Protein AF-0000000071014427 (afdb_homodimer)

Solvent-accessible surface area (backbone atoms only — not comparable to full-atom values): 7871 Å² total; per-residue (Å²): 130,82,72,49,72,67,56,49,51,50,51,51,52,51,53,49,51,50,50,51,52,51,52,52,52,49,52,51,50,53,51,51,53,51,51,51,44,45,59,68,20,45,58,78,73,42,54,71,68,57,39,52,51,39,34,53,33,39,45,73,58,31,62,70,53,46,36,50,59,58,67,103,130,82,71,48,71,67,56,50,51,52,50,52,52,50,52,51,48,51,49,52,52,51,50,52,50,50,52,51,50,52,52,49,52,50,50,51,43,44,57,68,19,45,59,80,72,41,54,70,68,55,38,52,50,41,36,51,32,38,46,73,58,31,63,70,53,45,38,50,58,58,68,102

Radius of gyration: 24.33 Å; Cα contacts (8 Å, |Δi|>4): 86; chains: 2; bounding box: 53×83×44 Å

Foldseek 3Di:
DDDDPVRVVVVVVVVVVVVVVVVVVVVVVVVVVVVVVCVVVCLVVDDPVVNVVVVVCCVVQDDVRVCVVVVD/DDDDPVRVVVVVVVVVVVVVVVVVVVVVVVVVVVVVVCVVVCLVVDDPVVNVVVVVCCVVQDDVRVCVVVVD

pLDDT: mean 95.31, std 5.47, range [60.41, 98.44]

Structure (mmCIF, N/CA/C/O 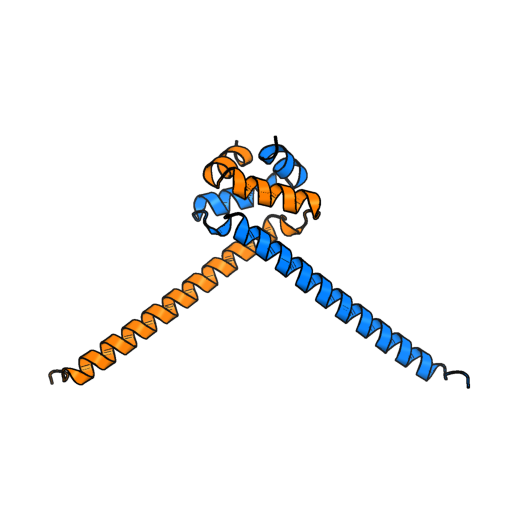backbone):
data_AF-0000000071014427-model_v1
#
loop_
_entity.id
_entity.type
_entity.pdbx_description
1 polymer 'Uncharacterized protein'
#
loop_
_atom_site.group_PDB
_atom_site.id
_atom_site.type_symbol
_atom_site.label_atom_id
_atom_site.label_alt_id
_atom_site.label_comp_id
_atom_site.label_asym_id
_atom_site.label_entity_id
_atom_site.label_seq_id
_atom_site.pdbx_PDB_ins_code
_atom_site.Cartn_x
_atom_site.Cartn_y
_atom_site.Cartn_z
_atom_site.occupancy
_atom_site.B_iso_or_equiv
_atom_site.auth_seq_id
_atom_site.auth_comp_id
_atom_site.auth_asym_id
_atom_site.auth_atom_id
_atom_site.pdbx_PDB_model_num
ATOM 1 N N . MET A 1 1 ? -27.641 37.406 21.406 1 60.41 1 MET A N 1
ATOM 2 C CA . MET A 1 1 ? -27.672 36.719 22.703 1 60.41 1 MET A CA 1
ATOM 3 C C . MET A 1 1 ? -26.359 36 22.953 1 60.41 1 MET A C 1
ATOM 5 O O . MET A 1 1 ? -25.781 35.406 22.031 1 60.41 1 MET A O 1
ATOM 9 N N . ALA A 1 2 ? -25.672 36.281 23.922 1 76.5 2 ALA A N 1
ATOM 10 C CA . ALA A 1 2 ? -24.359 35.688 24.156 1 76.5 2 ALA A CA 1
ATOM 11 C C . ALA A 1 2 ? -24.484 34.219 24.469 1 76.5 2 ALA A C 1
ATOM 13 O O . ALA A 1 2 ? -25.359 33.781 25.219 1 76.5 2 ALA A O 1
ATOM 14 N N . LEU A 1 3 ? -23.797 33.344 23.797 1 79.62 3 LEU A N 1
ATOM 15 C CA . LEU A 1 3 ? -23.828 31.906 24.078 1 79.62 3 LEU A CA 1
ATOM 16 C C . LEU A 1 3 ? -23.453 31.641 25.531 1 79.62 3 LEU A C 1
ATOM 18 O O . LEU A 1 3 ? -22.594 32.312 26.094 1 79.62 3 LEU A O 1
ATOM 22 N N . SER A 1 4 ? -24.281 30.922 26.078 1 91.56 4 SER A N 1
ATOM 23 C CA . SER A 1 4 ? -23.844 30.438 27.391 1 91.56 4 SER A CA 1
ATOM 24 C C . SER A 1 4 ? -22.5 29.734 27.297 1 91.56 4 SER A C 1
ATOM 26 O O . SER A 1 4 ? -22.094 29.281 26.219 1 91.56 4 SER A O 1
ATOM 28 N N . ILE A 1 5 ? -21.719 29.875 28.359 1 93.56 5 ILE A N 1
ATOM 29 C CA . ILE A 1 5 ? -20.422 29.219 28.438 1 93.56 5 ILE A CA 1
ATOM 30 C C . ILE A 1 5 ? -20.562 27.75 28.031 1 93.56 5 ILE A C 1
ATOM 32 O O . ILE A 1 5 ? -19.703 27.203 27.344 1 93.56 5 ILE A O 1
ATOM 36 N N . GLU A 1 6 ? -21.703 27.188 28.422 1 93.62 6 GLU A N 1
ATOM 37 C CA . GLU A 1 6 ? -21.969 25.781 28.125 1 93.62 6 GLU A CA 1
ATOM 38 C C . GLU A 1 6 ? -22.172 25.562 26.625 1 93.62 6 GLU A C 1
ATOM 40 O O . GLU A 1 6 ? -21.672 24.594 26.062 1 93.62 6 GLU A O 1
ATOM 45 N N . GLN A 1 7 ? -22.906 26.422 25.969 1 92.81 7 GLN A N 1
ATOM 46 C CA . GLN A 1 7 ? -23.141 26.344 24.531 1 92.81 7 GLN A CA 1
ATOM 47 C C . GLN A 1 7 ? -21.844 26.531 23.75 1 92.81 7 GLN A C 1
ATOM 49 O O . GLN A 1 7 ? -21.609 25.844 22.766 1 92.81 7 GLN A O 1
ATOM 54 N N . GLU A 1 8 ? -20.953 27.453 24.172 1 94.38 8 GLU A N 1
ATOM 55 C CA . GLU A 1 8 ? -19.656 27.688 23.562 1 94.38 8 GLU A CA 1
ATOM 56 C C . GLU A 1 8 ? -18.766 26.453 23.672 1 94.38 8 GLU A C 1
ATOM 58 O O . GLU A 1 8 ? -18.094 26.078 22.719 1 94.38 8 GLU A O 1
ATOM 63 N N . ARG A 1 9 ? -18.859 25.766 24.828 1 96.44 9 ARG A N 1
ATOM 64 C CA . ARG A 1 9 ? -18.094 24.547 25.047 1 96.44 9 ARG A CA 1
ATOM 65 C C . ARG A 1 9 ? -18.531 23.438 24.094 1 96.44 9 ARG A C 1
ATOM 67 O O . ARG A 1 9 ? -17.703 22.75 23.5 1 96.44 9 ARG A O 1
ATOM 74 N N . GLN A 1 10 ? -19.797 23.344 23.891 1 95.62 10 GLN A N 1
ATOM 75 C CA . GLN A 1 10 ? -20.375 22.328 23.016 1 95.62 10 GLN A CA 1
ATOM 76 C C . GLN A 1 10 ? -20 22.578 21.562 1 95.62 10 GLN A C 1
ATOM 78 O O . GLN A 1 10 ? -19.688 21.656 20.812 1 95.62 10 GLN A O 1
ATOM 83 N N . GLN A 1 11 ? -20 23.859 21.172 1 95.69 11 GLN A N 1
ATOM 84 C CA . GLN A 1 11 ? -19.656 24.219 19.812 1 95.69 11 GLN A CA 1
ATOM 85 C C . GLN A 1 11 ? -18.172 23.953 19.531 1 95.69 11 GLN A C 1
ATOM 87 O O . GLN A 1 11 ? -17.828 23.453 18.453 1 95.69 11 GLN A O 1
ATOM 92 N N . LEU A 1 12 ? -17.328 24.297 20.516 1 96.75 12 LEU A N 1
ATOM 93 C CA . LEU A 1 12 ? -15.898 24.047 20.391 1 96.75 12 LEU A CA 1
ATOM 94 C C . LEU A 1 12 ? -15.625 22.547 20.25 1 96.75 12 LEU A C 1
ATOM 96 O O . LEU A 1 12 ? -14.82 22.141 19.422 1 96.75 12 LEU A O 1
ATOM 100 N N . GLU A 1 13 ? -16.359 21.781 21.062 1 97.31 13 GLU A N 1
ATOM 101 C CA . GLU A 1 13 ? -16.188 20.328 21.031 1 97.31 13 GLU A CA 1
ATOM 102 C C . GLU A 1 13 ? -16.609 19.766 19.688 1 97.31 13 GLU A C 1
ATOM 104 O O . GLU A 1 13 ? -15.945 18.875 19.141 1 97.31 13 GLU A O 1
ATOM 109 N N . ALA A 1 14 ? -17.703 20.328 19.125 1 97.25 14 ALA A N 1
ATOM 110 C CA . ALA A 1 14 ? -18.203 19.875 17.828 1 97.25 14 ALA A CA 1
ATOM 111 C C . ALA A 1 14 ? -17.234 20.234 16.703 1 97.25 14 ALA A C 1
ATOM 113 O O . ALA A 1 14 ? -17.016 19.438 15.797 1 97.25 14 ALA A O 1
ATOM 114 N N . GLU A 1 15 ? -16.672 21.469 16.766 1 96.5 15 GLU A N 1
ATOM 115 C CA . GLU A 1 15 ? -15.719 21.922 15.758 1 96.5 15 GLU A CA 1
ATOM 116 C C . GLU A 1 15 ? -14.43 21.109 15.812 1 96.5 15 GLU A C 1
ATOM 118 O O . GLU A 1 15 ? -13.867 20.75 14.773 1 96.5 15 GLU A O 1
ATOM 123 N N . GLU A 1 16 ? -14.062 20.797 17.031 1 97.62 16 GLU A N 1
ATOM 124 C CA . GLU A 1 16 ? -12.867 19.969 17.219 1 97.62 16 GLU A CA 1
ATOM 125 C C . GLU A 1 16 ? -13.07 18.562 16.656 1 97.62 16 GLU A C 1
ATOM 127 O O . GLU A 1 16 ? -12.172 18.016 16.031 1 97.62 16 GLU A O 1
ATOM 132 N N . GLN A 1 17 ? -14.25 18.094 16.859 1 97.81 17 GLN A N 1
ATOM 133 C CA . GLN A 1 17 ? -14.562 16.766 16.328 1 97.81 17 GLN A CA 1
ATOM 134 C C . GLN A 1 17 ? -14.609 16.781 14.805 1 97.81 17 GLN A C 1
ATOM 136 O O . GLN A 1 17 ? -14.117 15.852 14.164 1 97.81 17 GLN A O 1
ATOM 141 N N . ARG A 1 18 ? -15.156 17.859 14.289 1 98.12 18 ARG A N 1
ATOM 142 C CA . ARG A 1 18 ? -15.227 18 12.836 1 98.12 18 ARG A CA 1
ATOM 143 C C . ARG A 1 18 ? -13.836 18.094 12.227 1 98.12 18 ARG A C 1
ATOM 145 O O . ARG A 1 18 ? -13.555 17.469 11.203 1 98.12 18 ARG A O 1
ATOM 152 N N . LEU A 1 19 ? -12.953 18.828 12.875 1 97.62 19 LEU A N 1
ATOM 153 C CA . LEU A 1 19 ? -11.578 18.984 12.406 1 97.62 19 LEU A CA 1
ATOM 154 C C . LEU A 1 19 ? -10.82 17.672 12.492 1 97.62 19 LEU A C 1
ATOM 156 O O . LEU A 1 19 ? -10.047 17.344 11.594 1 97.62 19 LEU A O 1
ATOM 160 N N . ALA A 1 20 ? -11.047 16.906 13.539 1 97.88 20 ALA A N 1
ATOM 161 C CA . ALA A 1 20 ? -10.391 15.617 13.711 1 97.88 20 ALA A CA 1
ATOM 162 C C . ALA A 1 20 ? -10.82 14.633 12.633 1 97.88 20 ALA A C 1
ATOM 164 O O . ALA A 1 20 ? -9.992 13.906 12.078 1 97.88 20 ALA A O 1
ATOM 165 N N . ASP A 1 21 ? -12.109 14.68 12.32 1 97.81 21 ASP A N 1
ATOM 166 C CA . ASP A 1 21 ? -12.656 13.805 11.281 1 97.81 21 ASP A CA 1
ATOM 167 C C . ASP A 1 21 ? -12.086 14.164 9.914 1 97.81 21 ASP A C 1
ATOM 169 O O . ASP A 1 21 ? -11.773 13.273 9.117 1 97.81 21 ASP A O 1
ATOM 173 N N . ARG A 1 22 ? -12.016 15.469 9.656 1 98.31 22 ARG A N 1
ATOM 174 C CA . ARG A 1 22 ? -11.461 15.938 8.391 1 98.31 22 ARG A CA 1
ATOM 175 C C . ARG A 1 22 ? -9.992 15.539 8.25 1 98.31 22 ARG A C 1
ATOM 177 O O . ARG A 1 22 ? -9.555 15.133 7.176 1 98.31 22 ARG A O 1
ATOM 184 N N . ARG A 1 23 ? -9.297 15.688 9.32 1 98.19 23 ARG A N 1
ATOM 185 C CA . ARG A 1 23 ? -7.891 15.312 9.328 1 98.19 23 ARG A CA 1
ATOM 186 C C . ARG A 1 23 ? -7.727 13.812 9.062 1 98.19 23 ARG A C 1
ATOM 188 O O . ARG A 1 23 ? -6.848 13.406 8.305 1 98.19 23 ARG A O 1
ATOM 195 N N . LYS A 1 24 ? -8.586 13.062 9.727 1 98.06 24 LYS A N 1
ATOM 196 C CA . LYS A 1 24 ? -8.547 11.617 9.531 1 98.06 24 LYS A CA 1
ATOM 197 C C . LYS A 1 24 ? -8.836 11.25 8.078 1 98.06 24 LYS A C 1
ATOM 199 O O . LYS A 1 24 ? -8.148 10.414 7.496 1 98.06 24 LYS A O 1
ATOM 204 N N . LYS A 1 25 ? -9.789 11.898 7.465 1 98 25 LYS A N 1
ATOM 205 C CA . LYS A 1 25 ? -10.156 11.633 6.078 1 98 25 LYS A CA 1
ATOM 206 C C . LYS A 1 25 ? -9.031 12.031 5.125 1 98 25 LYS A C 1
ATOM 208 O O . LYS A 1 25 ? -8.781 11.336 4.137 1 98 25 LYS A O 1
ATOM 213 N N . LEU A 1 26 ? -8.375 13.109 5.398 1 96.88 26 LEU A N 1
ATOM 214 C CA . LEU A 1 26 ? -7.258 13.57 4.586 1 96.88 26 LEU A CA 1
ATOM 215 C C . LEU A 1 26 ? -6.109 12.562 4.621 1 96.88 26 LEU A C 1
ATOM 217 O O . LEU A 1 26 ? -5.516 12.258 3.588 1 96.88 26 LEU A O 1
ATOM 221 N N . LEU A 1 27 ? -5.875 12.094 5.812 1 94.25 27 LEU A N 1
ATOM 222 C CA . LEU A 1 27 ? -4.805 11.109 5.973 1 94.25 27 LEU A CA 1
ATOM 223 C C . LEU A 1 27 ? -5.117 9.828 5.211 1 94.25 27 LEU A C 1
ATOM 225 O O . LEU A 1 27 ? -4.234 9.25 4.574 1 94.25 27 LEU A O 1
ATOM 229 N N . GLU A 1 28 ? -6.348 9.43 5.234 1 95.56 28 GLU A N 1
ATOM 230 C CA . GLU A 1 28 ? -6.781 8.234 4.52 1 95.56 28 GLU A CA 1
ATOM 231 C C . GLU A 1 28 ? -6.656 8.422 3.008 1 95.56 28 GLU A C 1
ATOM 233 O O . GLU A 1 28 ? -6.25 7.5 2.295 1 95.56 28 GLU A O 1
ATOM 238 N N . ARG A 1 29 ? -6.992 9.555 2.531 1 96.62 29 ARG A N 1
ATOM 239 C CA . ARG A 1 29 ? -6.895 9.867 1.107 1 96.62 29 ARG A CA 1
ATOM 240 C C . ARG A 1 29 ? -5.441 9.891 0.652 1 96.62 29 ARG A C 1
ATOM 242 O O . ARG A 1 29 ? -5.113 9.391 -0.427 1 96.62 29 ARG A O 1
ATOM 249 N N . GLU A 1 30 ? -4.605 10.516 1.451 1 93.94 30 GLU A N 1
ATOM 250 C CA . GLU A 1 30 ? -3.176 10.562 1.151 1 93.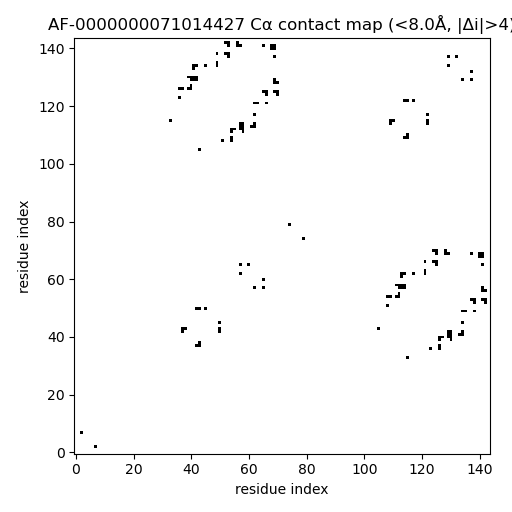94 30 GLU A CA 1
ATOM 251 C C . GLU A 1 30 ? -2.582 9.156 1.083 1 93.94 30 GLU A C 1
ATOM 253 O O . GLU A 1 30 ? -1.803 8.852 0.178 1 93.94 30 GLU A O 1
ATOM 258 N N . ARG A 1 31 ? -2.943 8.336 2.027 1 94.06 31 ARG A N 1
ATOM 259 C CA . ARG A 1 31 ? -2.467 6.957 2.047 1 94.06 31 ARG A CA 1
ATOM 260 C C . ARG A 1 31 ? -2.93 6.199 0.806 1 94.06 31 ARG A C 1
ATOM 262 O O . ARG A 1 31 ? -2.152 5.461 0.196 1 94.06 31 ARG A O 1
ATOM 269 N N . ALA A 1 32 ? -4.137 6.453 0.424 1 95.06 32 ALA A N 1
ATOM 270 C CA . ALA A 1 32 ? -4.691 5.785 -0.75 1 95.06 32 ALA A CA 1
ATOM 271 C C . ALA A 1 32 ? -3.963 6.211 -2.02 1 95.06 32 ALA A C 1
ATOM 273 O O . ALA A 1 32 ? -3.701 5.387 -2.898 1 95.06 32 ALA A O 1
ATOM 274 N N . GLU A 1 33 ? -3.68 7.438 -2.125 1 95.94 33 GLU A N 1
ATOM 275 C CA . GLU A 1 33 ? -2.961 7.965 -3.281 1 95.94 33 GLU A CA 1
ATOM 276 C C . GLU A 1 33 ? -1.545 7.395 -3.354 1 95.94 33 GLU A C 1
ATOM 278 O O . GLU A 1 33 ? -1.065 7.051 -4.438 1 95.94 33 GLU A O 1
ATOM 283 N N . ARG A 1 34 ? -0.92 7.273 -2.232 1 96.44 34 ARG A N 1
ATOM 284 C CA . ARG A 1 34 ? 0.429 6.719 -2.191 1 96.44 34 ARG A CA 1
ATOM 285 C C . ARG A 1 34 ? 0.424 5.238 -2.561 1 96.44 34 ARG A C 1
ATOM 287 O O . ARG A 1 34 ? 1.292 4.777 -3.303 1 96.44 34 ARG A O 1
ATOM 294 N N . LEU A 1 35 ? -0.572 4.574 -2.072 1 96.06 35 LEU A N 1
ATOM 295 C CA . LEU A 1 35 ? -0.703 3.16 -2.412 1 96.06 35 LEU A CA 1
ATOM 296 C C . LEU A 1 35 ? -0.906 2.98 -3.912 1 96.06 35 LEU A C 1
ATOM 298 O O . LEU A 1 35 ? -0.369 2.043 -4.508 1 96.06 35 LEU A O 1
ATOM 302 N N . LYS A 1 36 ? -1.673 3.877 -4.484 1 96.06 36 LYS A N 1
ATOM 303 C CA . LYS A 1 36 ? 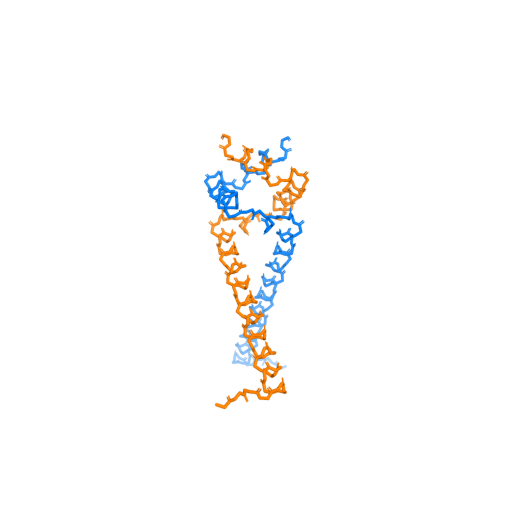-1.896 3.844 -5.926 1 96.06 36 LYS A CA 1
ATOM 304 C C . LYS A 1 36 ? -0.586 4.016 -6.691 1 96.06 36 LYS A C 1
ATOM 306 O O . LYS A 1 36 ? -0.34 3.32 -7.676 1 96.06 36 LYS A O 1
ATOM 311 N N . LEU A 1 37 ? 0.244 4.898 -6.223 1 96.75 37 LEU A N 1
ATOM 312 C CA . LEU A 1 37 ? 1.532 5.137 -6.867 1 96.75 37 LEU A CA 1
ATOM 313 C C . LEU A 1 37 ? 2.447 3.926 -6.711 1 96.75 37 LEU A C 1
ATOM 315 O O . LEU A 1 37 ? 3.18 3.574 -7.641 1 96.75 37 LEU A O 1
ATOM 319 N N . VAL A 1 38 ? 2.424 3.264 -5.539 1 96.88 38 VAL A N 1
ATOM 320 C CA . VAL A 1 38 ? 3.203 2.049 -5.324 1 96.88 38 VAL A CA 1
ATOM 321 C C . VAL A 1 38 ? 2.766 0.973 -6.316 1 96.88 38 VAL A C 1
ATOM 323 O O . VAL A 1 38 ? 3.604 0.323 -6.945 1 96.88 38 VAL A O 1
ATOM 326 N N . GLU A 1 39 ? 1.483 0.829 -6.484 1 94.56 39 GLU A N 1
ATOM 327 C CA . GLU A 1 39 ? 0.949 -0.155 -7.422 1 94.56 39 GLU A CA 1
ATOM 328 C C . GLU A 1 39 ? 1.371 0.161 -8.852 1 94.56 39 GLU A C 1
ATOM 330 O O . GLU A 1 39 ? 1.759 -0.737 -9.602 1 94.56 39 GLU A O 1
ATOM 335 N N . GLN A 1 40 ? 1.421 1.411 -9.203 1 96.62 40 GLN A N 1
ATOM 336 C CA . GLN A 1 40 ? 1.737 1.852 -10.555 1 96.62 40 GLN A CA 1
ATOM 337 C C . GLN A 1 40 ? 3.234 1.754 -10.828 1 96.62 40 GLN A C 1
ATOM 339 O O . GLN A 1 40 ? 3.656 1.696 -11.984 1 96.62 40 GLN A O 1
ATOM 344 N N . SER A 1 41 ? 4.02 1.778 -9.797 1 96.75 41 SER A N 1
ATOM 345 C CA . SER A 1 41 ? 5.469 1.718 -9.938 1 96.75 41 SER A CA 1
ATOM 346 C C . SER A 1 41 ? 5.922 0.338 -10.406 1 96.75 41 SER A C 1
ATOM 348 O O . SER A 1 41 ? 7.051 0.175 -10.875 1 96.75 41 SER A O 1
ATOM 350 N N . GLY A 1 42 ? 5.074 -0.711 -10.203 1 96.31 42 GLY A N 1
ATOM 351 C CA . GLY A 1 42 ? 5.449 -2.082 -10.516 1 96.31 42 GLY A CA 1
ATOM 352 C C . GLY A 1 42 ? 6.141 -2.789 -9.367 1 96.31 42 GLY A C 1
ATOM 353 O O . GLY A 1 42 ? 6.508 -3.961 -9.484 1 96.31 42 GLY A O 1
ATOM 354 N N . LEU A 1 43 ? 6.227 -2.096 -8.219 1 96.19 43 LEU A N 1
ATOM 355 C CA . LEU A 1 43 ? 6.914 -2.65 -7.059 1 96.19 43 LEU A CA 1
ATOM 356 C C . LEU A 1 43 ? 6.254 -3.947 -6.605 1 96.19 43 LEU A C 1
ATOM 358 O O . LEU A 1 43 ? 6.941 -4.91 -6.262 1 96.19 43 LEU A O 1
ATOM 362 N N . PHE A 1 44 ? 4.98 -4.047 -6.723 1 94.56 44 PHE A N 1
ATOM 363 C CA . PHE A 1 44 ? 4.242 -5.219 -6.277 1 94.56 44 PHE A CA 1
ATOM 364 C C . PHE A 1 44 ? 4.352 -6.352 -7.293 1 94.56 44 PHE A C 1
ATOM 366 O O . PHE A 1 44 ? 3.953 -7.484 -7.02 1 94.56 44 PHE A O 1
ATOM 373 N N . LYS A 1 45 ? 4.969 -6.094 -8.422 1 93.75 45 LYS A N 1
ATOM 374 C CA . LYS A 1 45 ? 5.191 -7.125 -9.43 1 93.75 45 LYS A CA 1
ATOM 375 C C . LYS A 1 45 ? 6.516 -7.848 -9.195 1 93.75 45 LYS A C 1
ATOM 377 O O . LYS A 1 45 ? 6.785 -8.883 -9.812 1 93.75 45 LYS A O 1
ATOM 382 N N . ALA A 1 46 ? 7.32 -7.316 -8.266 1 95.19 46 ALA A N 1
ATOM 383 C CA . ALA A 1 46 ? 8.602 -7.938 -7.934 1 95.19 46 ALA A CA 1
ATOM 384 C C . ALA A 1 46 ? 8.391 -9.297 -7.262 1 95.19 46 ALA A C 1
ATOM 386 O O . ALA A 1 46 ? 7.469 -9.461 -6.461 1 95.19 46 ALA A O 1
ATOM 387 N N . ASP A 1 47 ? 9.281 -10.227 -7.617 1 94.56 47 ASP A N 1
ATOM 388 C CA . ASP A 1 47 ? 9.234 -11.477 -6.879 1 94.56 47 ASP A CA 1
ATOM 389 C C . ASP A 1 47 ? 9.609 -11.266 -5.414 1 94.56 47 ASP A C 1
ATOM 391 O O . ASP A 1 47 ? 10.07 -10.188 -5.035 1 94.56 47 ASP A O 1
ATOM 395 N N . GLY A 1 48 ? 9.352 -12.203 -4.516 1 94 48 GLY A N 1
ATOM 396 C CA . GLY A 1 48 ? 9.492 -12.078 -3.074 1 94 48 GLY A CA 1
ATOM 397 C C . GLY A 1 48 ? 10.898 -11.695 -2.646 1 94 48 GLY A C 1
ATOM 398 O O . GLY A 1 48 ? 11.07 -10.867 -1.75 1 94 48 GLY A O 1
ATOM 399 N N . ALA A 1 49 ? 11.844 -12.297 -3.324 1 95.38 49 ALA A N 1
ATOM 400 C CA . ALA A 1 49 ? 13.227 -12.047 -2.936 1 95.38 49 ALA A CA 1
ATOM 401 C C . ALA A 1 49 ? 13.633 -10.609 -3.236 1 95.38 49 ALA A C 1
ATOM 403 O O . ALA A 1 49 ? 14.195 -9.922 -2.379 1 95.38 49 ALA A O 1
ATOM 404 N N . HIS A 1 50 ? 13.344 -10.172 -4.484 1 97.19 50 HIS A N 1
ATOM 405 C CA . HIS A 1 50 ? 13.672 -8.797 -4.855 1 97.19 50 HIS A CA 1
ATOM 406 C C . HIS A 1 50 ? 12.867 -7.801 -4.031 1 97.19 50 HIS A C 1
ATOM 408 O O . HIS A 1 50 ? 13.398 -6.77 -3.607 1 97.19 50 HIS A O 1
ATOM 414 N N . PHE A 1 51 ? 11.625 -8.094 -3.785 1 97.75 51 PHE A N 1
ATOM 415 C CA . PHE A 1 51 ? 10.773 -7.203 -3.004 1 97.75 51 PHE A CA 1
ATOM 416 C C . PHE A 1 51 ? 11.328 -7.008 -1.602 1 97.75 51 PHE A C 1
ATOM 418 O O . PHE A 1 51 ? 11.516 -5.875 -1.15 1 97.75 51 PHE A O 1
ATOM 425 N N . GLU A 1 52 ? 11.602 -8.156 -0.973 1 97.19 52 GLU A N 1
ATOM 426 C CA . GLU A 1 52 ? 12.125 -8.094 0.388 1 97.19 52 GLU A CA 1
ATOM 427 C C . GLU A 1 52 ? 13.469 -7.371 0.431 1 97.19 52 GLU A C 1
ATOM 429 O O . GLU A 1 52 ? 13.727 -6.59 1.347 1 97.19 52 GLU A O 1
ATOM 434 N N . SER A 1 53 ? 14.305 -7.629 -0.529 1 97.81 53 SER A N 1
ATOM 435 C CA . SER A 1 53 ? 15.609 -6.988 -0.618 1 97.81 53 SER A CA 1
ATOM 436 C C . SER A 1 53 ? 15.477 -5.477 -0.76 1 97.81 53 SER A C 1
ATOM 438 O O . SER A 1 53 ? 16.172 -4.723 -0.067 1 97.81 53 SER A O 1
ATOM 440 N N . ILE A 1 54 ? 14.539 -5.043 -1.604 1 98.31 54 ILE A N 1
ATOM 441 C CA . ILE A 1 54 ? 14.328 -3.623 -1.871 1 98.31 54 ILE A CA 1
ATOM 442 C C . ILE A 1 54 ? 13.766 -2.941 -0.625 1 98.31 54 ILE A C 1
ATOM 444 O O . ILE A 1 54 ? 14.25 -1.887 -0.214 1 98.31 54 ILE A O 1
ATOM 448 N N . MET A 1 55 ? 12.812 -3.574 0.028 1 98.12 55 MET A N 1
ATOM 449 C CA . MET A 1 55 ? 12.227 -2.992 1.233 1 98.12 55 MET A CA 1
ATOM 450 C C . MET A 1 55 ? 13.273 -2.865 2.336 1 98.12 55 MET A C 1
ATOM 452 O O . MET A 1 55 ? 13.328 -1.846 3.027 1 98.12 55 MET A O 1
ATOM 456 N N . THR A 1 56 ? 14.125 -3.9 2.445 1 98.19 56 THR A N 1
ATOM 457 C CA . THR A 1 56 ? 15.195 -3.889 3.441 1 98.19 56 THR A CA 1
ATOM 458 C C . THR A 1 56 ? 16.203 -2.785 3.141 1 98.19 56 THR A C 1
ATOM 460 O O . THR A 1 56 ? 16.641 -2.076 4.047 1 98.19 56 THR A O 1
ATOM 463 N N . ALA A 1 57 ? 16.516 -2.594 1.912 1 98.44 57 ALA A N 1
ATOM 464 C CA . ALA A 1 57 ? 17.469 -1.564 1.505 1 98.44 57 ALA A CA 1
ATOM 465 C C . ALA A 1 57 ? 16.906 -0.168 1.779 1 98.44 57 ALA A C 1
ATOM 467 O O . ALA A 1 57 ? 17.641 0.707 2.262 1 98.44 57 ALA A O 1
ATOM 468 N N . ILE A 1 58 ? 15.641 0.015 1.473 1 98.38 58 ILE A N 1
ATOM 469 C CA . ILE A 1 58 ? 15.016 1.311 1.72 1 98.38 58 ILE A CA 1
ATOM 470 C C . ILE A 1 58 ? 15.07 1.635 3.211 1 98.38 58 ILE A C 1
ATOM 472 O O . ILE A 1 58 ? 15.43 2.75 3.598 1 98.38 58 ILE A O 1
ATOM 476 N N . LYS A 1 59 ? 14.805 0.657 3.963 1 98 59 LYS A N 1
ATOM 477 C CA . LYS A 1 59 ? 14.82 0.831 5.414 1 98 59 LYS A CA 1
ATOM 478 C C . LYS A 1 59 ? 16.219 1.172 5.906 1 98 59 LYS A C 1
ATOM 480 O O . LYS A 1 59 ? 16.391 2.061 6.746 1 98 59 LYS A O 1
ATOM 485 N N . LYS A 1 60 ? 17.219 0.571 5.371 1 98.19 60 LYS A N 1
ATOM 486 C CA . LYS A 1 60 ? 18.609 0.705 5.82 1 98.19 60 LYS A CA 1
ATOM 487 C C . LYS A 1 60 ? 19.219 2.01 5.324 1 98.19 60 LYS A C 1
ATOM 489 O O . LYS A 1 60 ? 19.953 2.676 6.062 1 98.19 60 LYS A O 1
ATOM 494 N N . LEU A 1 61 ? 18.922 2.332 4.113 1 97.62 61 LEU A N 1
ATOM 495 C CA . LEU A 1 61 ? 19.578 3.453 3.463 1 97.62 61 LEU A CA 1
ATOM 496 C C . LEU A 1 61 ? 18.906 4.773 3.83 1 97.62 61 LEU A C 1
ATOM 498 O O . LEU A 1 61 ? 19.562 5.816 3.877 1 97.62 61 LEU A O 1
ATOM 502 N N . GLY A 1 62 ? 17.625 4.762 4.027 1 97.25 62 GLY A N 1
ATOM 503 C CA . GLY A 1 62 ? 16.844 5.977 4.215 1 97.25 62 GLY A CA 1
ATOM 504 C C . GLY A 1 62 ? 16.375 6.594 2.914 1 97.25 62 GLY A C 1
ATOM 505 O O . GLY A 1 62 ? 16.969 6.352 1.857 1 97.25 62 GLY A O 1
ATOM 506 N N . ILE A 1 63 ? 15.406 7.477 2.967 1 97.62 63 ILE A N 1
ATOM 507 C CA . ILE A 1 63 ? 14.664 8 1.826 1 97.62 63 ILE A CA 1
ATOM 508 C C . ILE A 1 63 ? 15.578 8.859 0.958 1 97.62 63 ILE A C 1
ATOM 510 O O . ILE A 1 63 ? 15.578 8.734 -0.269 1 97.62 63 ILE A O 1
ATOM 514 N N . GLU A 1 64 ? 16.312 9.695 1.599 1 96.31 64 GLU A N 1
ATOM 515 C CA . GLU A 1 64 ? 17.156 10.625 0.847 1 96.31 64 GLU A CA 1
ATOM 516 C C . GLU A 1 64 ? 18.203 9.875 0.029 1 96.31 64 GLU A C 1
ATOM 518 O O . GLU A 1 64 ? 18.391 10.156 -1.154 1 96.31 64 GLU A O 1
ATOM 523 N N . GLU A 1 65 ? 18.812 8.875 0.633 1 97.38 65 GLU A N 1
ATOM 524 C CA . GLU A 1 65 ? 19.828 8.086 -0.059 1 97.38 65 GLU A CA 1
ATOM 525 C C . GLU A 1 65 ? 19.203 7.227 -1.157 1 97.38 65 GLU A C 1
ATOM 527 O O . GLU A 1 65 ? 19.766 7.082 -2.24 1 97.38 65 GLU A O 1
ATOM 532 N N . VAL A 1 66 ? 18.016 6.668 -0.922 1 98.19 66 VAL A N 1
ATOM 533 C CA . VAL A 1 66 ? 17.281 5.887 -1.919 1 98.19 66 VAL A CA 1
ATOM 534 C C . VAL A 1 66 ? 16.969 6.762 -3.129 1 98.19 66 VAL A C 1
ATOM 536 O O . VAL A 1 66 ? 17.219 6.371 -4.27 1 98.19 66 VAL A O 1
ATOM 539 N N . ASP A 1 67 ? 16.453 7.918 -2.893 1 97.38 67 ASP A N 1
ATOM 540 C CA . ASP A 1 67 ? 16.125 8.844 -3.975 1 97.38 67 ASP A CA 1
ATOM 541 C C . ASP A 1 67 ? 17.375 9.195 -4.789 1 97.38 67 ASP A C 1
ATOM 543 O O . ASP A 1 67 ? 17.344 9.148 -6.02 1 97.38 67 ASP A O 1
ATOM 547 N N . LYS A 1 68 ? 18.453 9.438 -4.094 1 97.12 68 LYS A N 1
ATOM 548 C CA . LYS A 1 68 ? 19.719 9.789 -4.738 1 97.12 68 LYS A CA 1
ATOM 549 C C . LYS A 1 68 ? 20.203 8.648 -5.629 1 97.12 68 LYS A C 1
ATOM 551 O O . LYS A 1 68 ? 20.594 8.875 -6.777 1 97.12 68 LYS A O 1
ATOM 556 N N . ARG A 1 69 ? 20.109 7.391 -5.164 1 97.81 69 ARG A N 1
ATOM 557 C CA . ARG A 1 69 ? 20.609 6.227 -5.895 1 97.81 69 ARG A CA 1
ATOM 558 C C . ARG A 1 69 ? 19.719 5.91 -7.09 1 97.81 69 ARG A C 1
ATOM 560 O O . ARG A 1 69 ? 20.203 5.434 -8.117 1 97.81 69 ARG A O 1
ATOM 567 N N . LEU A 1 70 ? 18.531 6.184 -6.996 1 97.62 70 LEU A N 1
ATOM 568 C CA . LEU A 1 70 ? 17.594 5.773 -8.047 1 97.62 70 LEU A CA 1
ATOM 569 C C . LEU A 1 70 ? 17.453 6.871 -9.094 1 97.62 70 LEU A C 1
ATOM 571 O O . LEU A 1 70 ? 17.062 6.602 -10.234 1 97.62 70 LEU A O 1
ATOM 575 N N . THR A 1 71 ? 17.781 8.102 -8.711 1 94.12 71 THR A N 1
ATOM 576 C CA . THR A 1 71 ? 17.562 9.195 -9.648 1 94.12 71 THR A CA 1
ATOM 577 C C . THR A 1 71 ? 18.891 9.75 -10.156 1 94.12 71 THR A C 1
ATOM 579 O O . THR A 1 71 ? 18.906 10.734 -10.898 1 94.12 71 THR A O 1
ATOM 582 N N . ALA A 1 72 ? 19.984 9.102 -9.719 1 84.5 72 ALA A N 1
ATOM 583 C CA . ALA A 1 72 ? 21.297 9.508 -10.219 1 84.5 72 ALA A CA 1
ATOM 584 C C . ALA A 1 72 ? 21.375 9.336 -11.734 1 84.5 72 ALA A C 1
ATOM 586 O O . ALA A 1 72 ? 20.688 8.492 -12.312 1 84.5 72 ALA A O 1
ATOM 587 N N . MET B 1 1 ? -22 -46.469 -5.344 1 60.56 1 MET B N 1
ATOM 588 C CA . MET B 1 1 ? -22.906 -45.969 -6.383 1 60.56 1 MET B CA 1
ATOM 589 C C . MET B 1 1 ? -22.234 -44.906 -7.238 1 60.56 1 MET B C 1
ATOM 591 O O . MET B 1 1 ? -21.484 -44.094 -6.723 1 60.56 1 MET B O 1
ATOM 595 N N . ALA B 1 2 ? -22.141 -45.125 -8.461 1 78.12 2 ALA B N 1
ATOM 596 C CA . ALA B 1 2 ? -21.453 -44.188 -9.328 1 78.12 2 ALA B CA 1
ATOM 597 C C . ALA B 1 2 ? -22.172 -42.844 -9.367 1 78.12 2 ALA B C 1
ATOM 599 O O . ALA B 1 2 ? -23.406 -42.781 -9.445 1 78.12 2 ALA B O 1
ATOM 600 N N . LEU B 1 3 ? -21.5 -41.719 -9.133 1 79.62 3 LEU B N 1
ATOM 601 C CA . LEU B 1 3 ? -22.141 -40.406 -9.211 1 79.62 3 LEU B CA 1
ATOM 602 C C . LEU B 1 3 ? -22.766 -40.188 -10.586 1 79.62 3 LEU B C 1
ATOM 604 O O . LEU B 1 3 ? -22.203 -40.625 -11.594 1 79.62 3 LEU B O 1
ATOM 608 N N . SER B 1 4 ? -23.891 -39.812 -10.508 1 91.75 4 SER B N 1
ATOM 609 C CA . SER B 1 4 ? -24.438 -39.344 -11.773 1 91.75 4 SER B CA 1
ATOM 610 C C . SER B 1 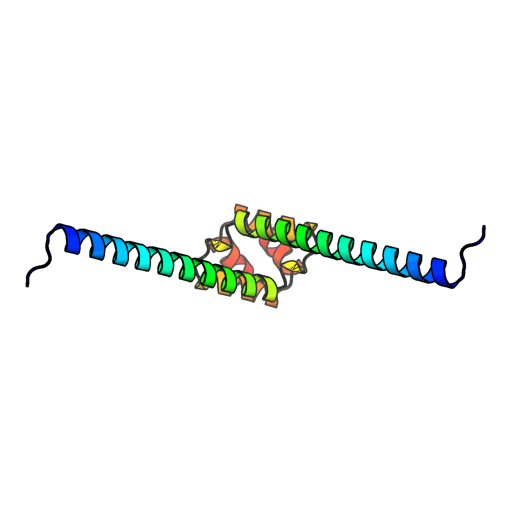4 ? -23.578 -38.25 -12.383 1 91.75 4 SER B C 1
ATOM 612 O O . SER B 1 4 ? -22.797 -37.625 -11.688 1 91.75 4 SER B O 1
ATOM 614 N N . ILE B 1 5 ? -23.547 -38.25 -13.719 1 93.88 5 ILE B N 1
ATOM 615 C CA . ILE B 1 5 ? -22.797 -37.25 -14.445 1 93.88 5 ILE B CA 1
ATOM 616 C C . ILE B 1 5 ? -23.125 -35.875 -13.883 1 93.88 5 ILE B C 1
ATOM 618 O O . ILE B 1 5 ? -22.25 -35 -13.742 1 93.88 5 ILE B O 1
ATOM 622 N N . GLU B 1 6 ? -24.375 -35.719 -13.508 1 93.62 6 GLU B N 1
ATOM 623 C CA . GLU B 1 6 ? -24.844 -34.438 -12.969 1 93.62 6 GLU B CA 1
ATOM 624 C C . GLU B 1 6 ? -24.219 -34.156 -11.602 1 93.62 6 GLU B C 1
ATOM 626 O O . GLU B 1 6 ? -23.797 -33.031 -11.328 1 93.62 6 GLU B O 1
ATOM 631 N N . GLN B 1 7 ? -24.141 -35.125 -10.734 1 93 7 GLN B N 1
ATOM 632 C CA . GLN B 1 7 ? -23.531 -34.969 -9.414 1 93 7 GLN B CA 1
ATOM 633 C C . GLN B 1 7 ? -22.047 -34.688 -9.531 1 93 7 GLN B C 1
ATOM 635 O O . GLN B 1 7 ? -21.5 -33.875 -8.781 1 93 7 GLN B O 1
ATOM 640 N N . GLU B 1 8 ? -21.328 -35.312 -10.469 1 94.56 8 GLU B N 1
ATOM 641 C CA . GLU B 1 8 ? -19.906 -35.094 -10.719 1 94.56 8 GLU B CA 1
ATOM 642 C C . GLU B 1 8 ? -19.656 -33.656 -11.188 1 94.56 8 GLU B C 1
ATOM 644 O O . GLU B 1 8 ? -18.703 -33 -10.742 1 94.56 8 GLU B O 1
ATOM 649 N N . ARG B 1 9 ? -20.594 -33.156 -12.023 1 96.5 9 ARG B N 1
ATOM 650 C CA . ARG B 1 9 ? -20.5 -31.781 -12.508 1 96.5 9 ARG B CA 1
ATOM 651 C C . ARG B 1 9 ? -20.641 -30.781 -11.367 1 96.5 9 ARG B C 1
ATOM 653 O O . ARG B 1 9 ? -19.875 -29.828 -11.273 1 96.5 9 ARG B O 1
ATOM 660 N N . GLN B 1 10 ? -21.516 -31.047 -10.469 1 95.5 10 GLN B N 1
ATOM 661 C CA . GLN B 1 10 ? -21.766 -30.172 -9.336 1 95.5 10 GLN B CA 1
ATOM 662 C C . GLN B 1 10 ? -20.578 -30.172 -8.375 1 95.5 10 GLN B C 1
ATOM 664 O O . GLN B 1 10 ? -20.188 -29.125 -7.855 1 95.5 10 GLN B O 1
ATOM 669 N N . GLN B 1 11 ? -19.984 -31.344 -8.18 1 95.62 11 GLN B N 1
ATOM 670 C CA . GLN B 1 11 ? -18.828 -31.469 -7.297 1 95.62 11 GLN B CA 1
ATOM 671 C C . GLN B 1 11 ? -17.625 -30.734 -7.871 1 95.62 11 GLN B C 1
ATOM 673 O O . GLN B 1 11 ? -16.891 -30.047 -7.145 1 95.62 11 GLN B O 1
ATOM 678 N N . LEU B 1 12 ? -17.406 -30.906 -9.195 1 96.69 12 LEU B N 1
ATOM 679 C CA . LEU B 1 12 ? -16.312 -30.219 -9.883 1 96.69 12 LEU B CA 1
ATOM 680 C C . LEU B 1 12 ? -16.484 -28.703 -9.773 1 96.69 12 LEU B C 1
ATOM 682 O O . LEU B 1 12 ? -15.516 -27.984 -9.492 1 96.69 12 LEU B O 1
ATOM 686 N N . GLU B 1 13 ? -17.75 -28.281 -9.945 1 97.31 13 GLU B N 1
ATOM 687 C CA . GLU B 1 13 ? -18.031 -26.844 -9.867 1 97.31 13 GLU B CA 1
ATOM 688 C C . GLU B 1 13 ? -17.766 -26.312 -8.469 1 97.31 13 GLU B C 1
ATOM 690 O O . GLU B 1 13 ? -17.219 -25.219 -8.305 1 97.31 13 GLU B O 1
ATOM 695 N N . ALA B 1 14 ? -18.125 -27.125 -7.449 1 97.25 14 ALA B N 1
ATOM 696 C CA . ALA B 1 14 ? -17.922 -26.719 -6.062 1 97.25 14 ALA B CA 1
ATOM 697 C C . ALA B 1 14 ? -16.438 -26.656 -5.719 1 97.25 14 ALA B C 1
ATOM 699 O O . ALA B 1 14 ? -15.984 -25.75 -5.023 1 97.25 14 ALA B O 1
ATOM 700 N N . GLU B 1 15 ? -15.656 -27.656 -6.203 1 96.44 15 GLU B N 1
ATOM 701 C CA . GLU B 1 15 ? -14.219 -27.703 -5.957 1 96.44 15 GLU B CA 1
ATOM 702 C C . GLU B 1 15 ? -13.5 -26.547 -6.652 1 96.44 15 GLU B C 1
ATOM 704 O O . GLU B 1 15 ? -12.586 -25.953 -6.082 1 96.44 15 GLU B O 1
ATOM 709 N N . GLU B 1 16 ? -13.992 -26.266 -7.836 1 97.56 16 GLU B N 1
ATOM 710 C CA . GLU B 1 16 ? -13.438 -25.141 -8.586 1 97.56 16 GLU B CA 1
ATOM 711 C C . GLU B 1 16 ? -13.688 -23.812 -7.871 1 97.56 16 GLU B C 1
ATOM 713 O O . GLU B 1 16 ? -12.805 -22.953 -7.801 1 97.56 16 GLU B O 1
ATOM 718 N N . GLN B 1 17 ? -14.859 -23.734 -7.324 1 97.81 17 GLN B N 1
ATOM 719 C CA . GLN B 1 17 ? -15.203 -22.516 -6.586 1 97.81 17 GLN B CA 1
ATOM 720 C C . GLN B 1 17 ? -14.375 -22.406 -5.312 1 97.81 17 GLN B C 1
ATOM 722 O O . GLN B 1 17 ? -13.906 -21.312 -4.969 1 97.81 17 GLN B O 1
ATOM 727 N N . ARG B 1 18 ? -14.188 -23.547 -4.684 1 98.06 18 ARG B N 1
ATOM 728 C CA . ARG B 1 18 ? -13.383 -23.562 -3.467 1 98.06 18 ARG B CA 1
ATOM 729 C C . ARG B 1 18 ? -11.938 -23.188 -3.764 1 98.06 18 ARG B C 1
ATOM 731 O O . ARG B 1 18 ? -11.328 -22.406 -3.023 1 98.06 18 ARG B O 1
ATOM 738 N N . LEU B 1 19 ? -11.398 -23.656 -4.852 1 97.56 19 LEU B N 1
ATOM 739 C CA . LEU B 1 19 ? -10.031 -23.359 -5.258 1 97.56 19 LEU B CA 1
ATOM 740 C C . LEU B 1 19 ? -9.891 -21.891 -5.625 1 97.56 19 LEU B C 1
ATOM 742 O O . LEU B 1 19 ? -8.891 -21.25 -5.289 1 97.56 19 LEU B O 1
ATO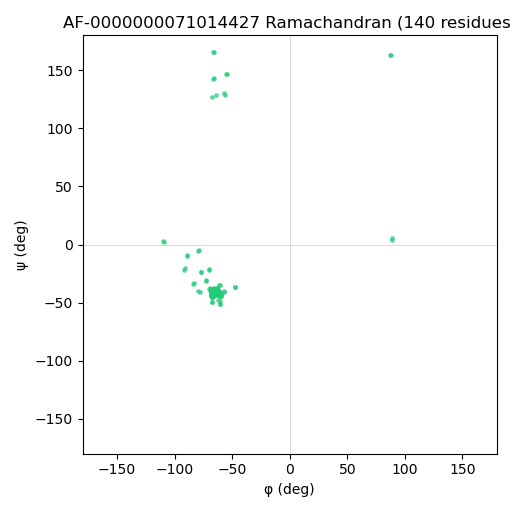M 746 N N . ALA B 1 20 ? -10.883 -21.328 -6.285 1 97.81 20 ALA B N 1
ATOM 747 C CA . ALA B 1 20 ? -10.867 -19.922 -6.676 1 97.81 20 ALA B CA 1
ATOM 748 C C . ALA B 1 20 ? -10.891 -19.016 -5.453 1 97.81 20 ALA B C 1
ATOM 750 O O . ALA B 1 20 ? -10.164 -18.031 -5.395 1 97.81 20 ALA B O 1
ATOM 751 N N . ASP B 1 21 ? -11.688 -19.422 -4.477 1 97.81 21 ASP B N 1
ATOM 752 C CA . ASP B 1 21 ? -11.789 -18.656 -3.238 1 97.81 21 ASP B CA 1
ATOM 753 C C . ASP B 1 21 ? -10.477 -18.688 -2.465 1 97.81 21 ASP B C 1
ATOM 755 O O . ASP B 1 21 ? -10.055 -17.688 -1.897 1 97.81 21 ASP B O 1
ATOM 759 N N . ARG B 1 22 ? -9.875 -19.875 -2.422 1 98.31 22 ARG B N 1
ATOM 760 C CA . ARG B 1 22 ? -8.594 -20.031 -1.74 1 98.31 22 ARG B CA 1
ATOM 761 C C . ARG B 1 22 ? -7.504 -19.203 -2.416 1 98.31 22 ARG B C 1
ATOM 763 O O . ARG B 1 22 ? -6.688 -18.562 -1.741 1 98.31 22 ARG B O 1
ATOM 770 N N . ARG B 1 23 ? -7.539 -19.25 -3.693 1 98.19 23 ARG B N 1
ATOM 771 C CA . ARG B 1 23 ? -6.57 -18.453 -4.453 1 98.19 23 ARG B CA 1
ATOM 772 C C . ARG B 1 23 ? -6.75 -16.969 -4.191 1 98.19 23 ARG B C 1
ATOM 774 O O . ARG B 1 23 ? -5.77 -16.234 -4.02 1 98.19 23 ARG B O 1
ATOM 781 N N . LYS B 1 24 ? -7.996 -16.578 -4.176 1 98.06 24 LYS B N 1
ATOM 782 C CA . LYS B 1 24 ? -8.305 -15.18 -3.898 1 98.06 24 LYS B CA 1
ATOM 783 C C . LYS B 1 24 ? -7.812 -14.773 -2.512 1 98.06 24 LYS B C 1
ATOM 785 O O . LYS B 1 24 ? -7.207 -13.711 -2.348 1 98.06 24 LYS B O 1
ATOM 790 N N . LYS B 1 25 ? -8.016 -15.625 -1.542 1 98.06 25 LYS B N 1
ATOM 791 C CA . LYS B 1 25 ? -7.598 -15.352 -0.172 1 98.06 25 LYS B CA 1
ATOM 792 C C . LYS B 1 25 ? -6.078 -15.289 -0.065 1 98.06 25 LYS B C 1
ATOM 794 O O . LYS B 1 25 ? -5.535 -14.461 0.67 1 98.06 25 LYS B O 1
ATOM 799 N N . LEU B 1 26 ? -5.395 -16.156 -0.758 1 96.88 26 LEU B N 1
ATOM 800 C CA . LEU B 1 26 ? -3.934 -16.172 -0.771 1 96.88 26 LEU B CA 1
ATOM 801 C C . LEU B 1 26 ? -3.381 -14.875 -1.352 1 96.88 26 LEU B C 1
ATOM 803 O O . LEU B 1 26 ? -2.432 -14.297 -0.809 1 96.88 26 LEU B O 1
ATOM 807 N N . LEU B 1 27 ? -4.02 -14.469 -2.416 1 94.25 27 LEU B N 1
ATOM 808 C CA . LEU B 1 27 ? -3.584 -13.234 -3.061 1 94.25 27 LEU B CA 1
ATOM 809 C C . LEU B 1 27 ? -3.785 -12.031 -2.137 1 94.25 27 LEU B C 1
ATOM 811 O O . LEU B 1 27 ? -2.928 -11.148 -2.062 1 94.25 27 LEU B O 1
ATOM 815 N N . GLU B 1 28 ? -4.871 -12.031 -1.423 1 95.69 28 GLU B N 1
ATOM 816 C CA . GLU B 1 28 ? -5.16 -10.961 -0.473 1 95.69 28 GLU B CA 1
ATOM 817 C C . GLU B 1 28 ? -4.152 -10.953 0.673 1 95.69 28 GLU B C 1
ATOM 819 O O . GLU B 1 28 ? -3.719 -9.891 1.117 1 95.69 28 GLU B O 1
ATOM 824 N N . ARG B 1 29 ? -3.797 -12.086 1.15 1 96.69 29 ARG B N 1
ATOM 825 C CA . ARG B 1 29 ? -2.824 -12.203 2.232 1 96.69 29 ARG B CA 1
ATOM 826 C C . ARG B 1 29 ? -1.441 -11.75 1.777 1 96.69 29 ARG B C 1
ATOM 828 O O . ARG B 1 29 ? -0.731 -11.07 2.521 1 96.69 29 ARG B O 1
ATOM 835 N N . GLU B 1 30 ? -1.057 -12.172 0.598 1 93.94 30 GLU B N 1
ATOM 836 C CA . GLU B 1 30 ? 0.223 -11.758 0.031 1 93.94 30 GLU B CA 1
ATOM 837 C C . GLU B 1 30 ? 0.295 -10.242 -0.118 1 93.94 30 GLU B C 1
ATOM 839 O O . GLU B 1 30 ? 1.312 -9.625 0.21 1 93.94 30 GLU B O 1
ATOM 844 N N . ARG B 1 31 ? -0.782 -9.664 -0.614 1 94.06 31 ARG B N 1
ATOM 845 C CA . ARG B 1 31 ? -0.844 -8.211 -0.767 1 94.06 31 ARG B CA 1
ATOM 846 C C . ARG B 1 31 ? -0.725 -7.516 0.583 1 94.06 31 ARG B C 1
ATOM 848 O O . ARG B 1 31 ? -0.008 -6.52 0.712 1 94.06 31 ARG B O 1
ATOM 855 N N . ALA B 1 32 ? -1.36 -8.07 1.553 1 95.06 32 ALA B N 1
ATOM 856 C CA . ALA B 1 32 ? -1.325 -7.492 2.893 1 95.06 32 ALA B CA 1
ATOM 857 C C . ALA B 1 32 ? 0.082 -7.555 3.479 1 95.06 32 ALA B C 1
ATOM 859 O O . ALA B 1 32 ? 0.535 -6.602 4.121 1 95.06 32 ALA B O 1
ATOM 860 N N . GLU B 1 33 ? 0.737 -8.625 3.289 1 95.94 33 GLU B N 1
ATOM 861 C CA . GLU B 1 33 ? 2.102 -8.797 3.781 1 95.94 33 GLU B CA 1
ATOM 862 C C . GLU B 1 33 ? 3.062 -7.832 3.092 1 95.94 33 GLU B C 1
ATOM 864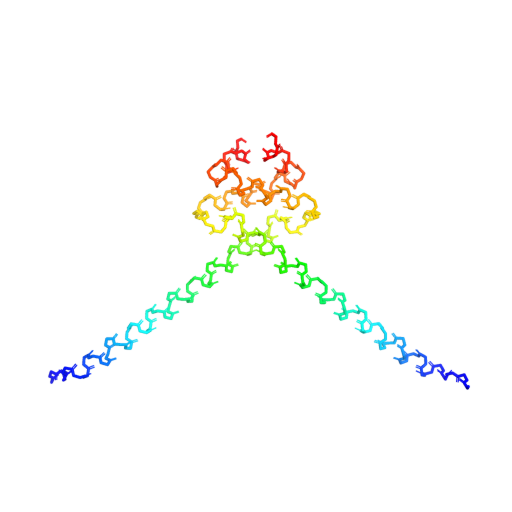 O O . GLU B 1 33 ? 3.941 -7.258 3.736 1 95.94 33 GLU B O 1
ATOM 869 N N . ARG B 1 34 ? 2.861 -7.641 1.833 1 96.62 34 ARG B N 1
ATOM 870 C CA . ARG B 1 34 ? 3.709 -6.719 1.087 1 96.62 34 ARG B CA 1
ATOM 871 C C . ARG B 1 34 ? 3.473 -5.277 1.531 1 96.62 34 ARG B C 1
ATOM 873 O O . ARG B 1 34 ? 4.422 -4.508 1.691 1 96.62 34 ARG B O 1
ATOM 880 N N . LEU B 1 35 ? 2.234 -4.988 1.752 1 96.12 35 LEU B N 1
ATOM 881 C CA . LEU B 1 35 ? 1.905 -3.654 2.24 1 96.12 35 LEU B CA 1
ATOM 882 C C . LEU B 1 35 ? 2.547 -3.4 3.6 1 96.12 35 LEU B C 1
ATOM 884 O O . LEU B 1 35 ? 3.023 -2.295 3.869 1 96.12 35 LEU B O 1
ATOM 888 N N . LYS B 1 36 ? 2.547 -4.426 4.422 1 96.19 36 LYS B N 1
ATOM 889 C CA . LYS B 1 36 ? 3.182 -4.32 5.734 1 96.19 36 LYS B CA 1
ATOM 890 C C . LYS B 1 36 ? 4.672 -4.027 5.598 1 96.19 36 LYS B C 1
ATOM 892 O O . LYS B 1 36 ? 5.219 -3.201 6.332 1 96.19 36 LYS B O 1
ATOM 897 N N . LEU B 1 37 ? 5.312 -4.656 4.66 1 96.88 37 LEU B N 1
ATOM 898 C CA . LEU B 1 37 ? 6.738 -4.441 4.434 1 96.88 37 LEU B CA 1
ATOM 899 C C . LEU B 1 37 ? 7 -3.037 3.904 1 96.88 37 LEU B C 1
ATOM 901 O O . LEU B 1 37 ? 7.984 -2.4 4.281 1 96.88 37 LEU B O 1
ATOM 905 N N . VAL B 1 38 ? 6.121 -2.518 3.033 1 96.94 3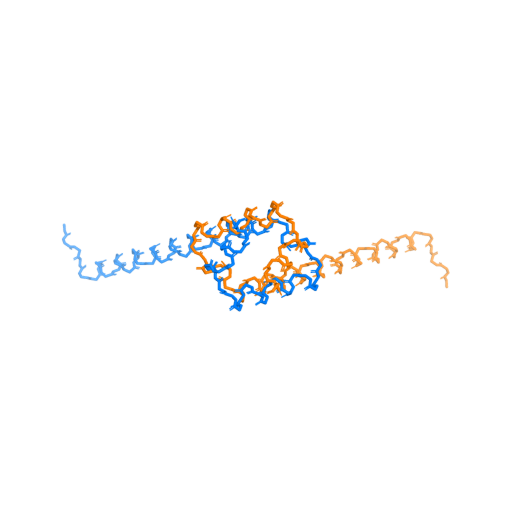8 VAL B N 1
ATOM 906 C CA . VAL B 1 38 ? 6.242 -1.152 2.531 1 96.94 38 VAL B CA 1
ATOM 907 C C . VAL B 1 38 ? 6.148 -0.166 3.693 1 96.94 38 VAL B C 1
ATOM 909 O O . VAL B 1 38 ? 6.957 0.759 3.799 1 96.94 38 VAL B O 1
ATOM 912 N N . GLU B 1 39 ? 5.211 -0.404 4.566 1 94.62 39 GLU B N 1
ATOM 913 C CA . GLU B 1 39 ? 5.039 0.46 5.73 1 94.62 39 GLU B CA 1
ATOM 914 C C . GLU B 1 39 ? 6.266 0.418 6.633 1 94.62 39 GLU B C 1
ATOM 916 O O . GLU B 1 39 ? 6.727 1.456 7.113 1 94.62 39 GLU B O 1
ATOM 921 N N . GLN B 1 40 ? 6.867 -0.724 6.762 1 96.56 40 GLN B N 1
ATOM 922 C CA . GLN B 1 40 ? 8.008 -0.923 7.652 1 96.56 40 GLN B CA 1
ATOM 923 C C . GLN B 1 40 ? 9.289 -0.359 7.043 1 96.56 40 GLN B C 1
ATOM 925 O O . GLN B 1 40 ? 10.25 -0.067 7.758 1 96.56 40 GLN B O 1
ATOM 930 N N . SER B 1 41 ? 9.32 -0.243 5.754 1 96.81 41 SER B N 1
ATOM 931 C CA . SER B 1 41 ? 10.5 0.265 5.062 1 96.81 41 SER B CA 1
ATOM 932 C C . SER B 1 41 ? 10.695 1.756 5.316 1 96.81 41 SER B C 1
ATOM 934 O O . SER B 1 41 ? 11.773 2.297 5.082 1 96.81 41 SER B O 1
ATOM 936 N N . GLY B 1 42 ? 9.625 2.477 5.707 1 96.31 42 GLY B N 1
ATOM 937 C CA . GLY B 1 42 ? 9.672 3.918 5.887 1 96.31 42 GLY B CA 1
ATOM 938 C C . GLY B 1 42 ? 9.352 4.688 4.617 1 96.31 42 GLY B C 1
ATOM 939 O O . GLY B 1 42 ? 9.367 5.922 4.613 1 96.31 42 GLY B O 1
ATOM 940 N N . LEU B 1 43 ? 8.969 3.934 3.582 1 96.12 43 LEU B N 1
ATOM 941 C CA . LEU B 1 43 ? 8.688 4.551 2.293 1 96.12 43 LEU B CA 1
ATOM 942 C C . LEU B 1 43 ? 7.539 5.551 2.41 1 96.12 43 LEU B C 1
ATOM 944 O O . LEU B 1 43 ? 7.598 6.637 1.826 1 96.12 43 LEU 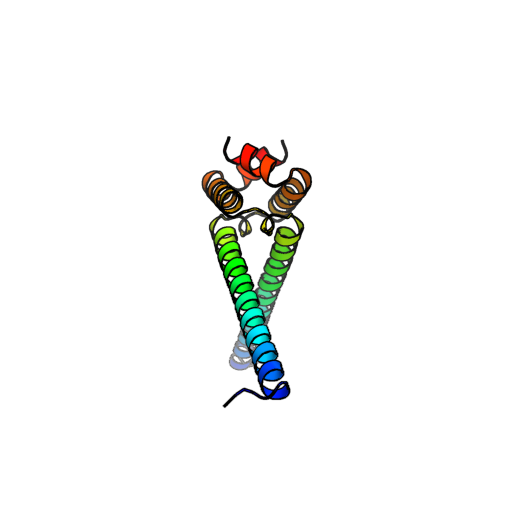B O 1
ATOM 948 N N . PHE B 1 44 ? 6.586 5.293 3.225 1 94.44 44 PHE B N 1
ATOM 949 C CA . PHE B 1 44 ? 5.422 6.152 3.381 1 94.44 44 PHE B CA 1
ATOM 950 C C . PHE B 1 44 ? 5.754 7.359 4.254 1 94.44 44 PHE B C 1
ATOM 952 O O . PHE B 1 44 ? 4.957 8.297 4.355 1 94.44 44 PHE B O 1
ATOM 959 N N . LYS B 1 45 ? 6.945 7.398 4.801 1 93.69 45 LYS B N 1
ATOM 960 C CA . LYS B 1 45 ? 7.387 8.539 5.598 1 93.69 45 LYS B CA 1
ATOM 961 C C . LYS B 1 45 ? 8.062 9.594 4.723 1 93.69 45 LYS B C 1
ATOM 963 O O . LYS B 1 45 ? 8.305 10.711 5.172 1 93.69 45 LYS B O 1
ATOM 968 N N . ALA B 1 46 ? 8.32 9.219 3.477 1 95.12 46 ALA B N 1
ATOM 969 C CA . ALA B 1 46 ? 8.938 10.156 2.537 1 95.12 46 ALA B CA 1
ATOM 970 C C . ALA B 1 46 ? 8 11.32 2.227 1 95.12 46 ALA B C 1
ATOM 972 O O . ALA B 1 46 ? 6.785 11.133 2.104 1 95.12 46 ALA B O 1
ATOM 973 N N . ASP B 1 47 ? 8.625 12.508 2.086 1 94.44 47 ASP B N 1
ATOM 974 C CA . ASP B 1 47 ? 7.793 13.617 1.631 1 94.44 47 ASP B CA 1
ATOM 975 C C . ASP B 1 47 ? 7.32 13.398 0.196 1 94.44 47 ASP B C 1
ATOM 977 O O . ASP B 1 47 ? 7.781 12.477 -0.482 1 94.44 47 ASP B O 1
ATOM 981 N N . GLY B 1 48 ? 6.344 14.125 -0.308 1 93.94 48 GLY B N 1
ATOM 982 C CA . GLY B 1 48 ? 5.676 13.922 -1.584 1 93.94 48 GLY B CA 1
ATOM 983 C C . GLY B 1 48 ? 6.629 13.93 -2.764 1 93.94 48 GLY B C 1
ATOM 984 O O . GLY B 1 48 ? 6.5 13.109 -3.676 1 93.94 48 GLY B O 1
ATOM 985 N N . ALA B 1 49 ? 7.57 14.844 -2.682 1 95.19 49 ALA B N 1
ATOM 986 C CA . ALA B 1 49 ? 8.5 14.977 -3.805 1 95.19 49 ALA B CA 1
ATOM 987 C C . ALA B 1 49 ? 9.398 13.75 -3.92 1 95.19 49 ALA B C 1
ATOM 989 O O . ALA B 1 49 ? 9.547 13.18 -5 1 95.19 49 ALA B O 1
ATOM 990 N N . HIS B 1 50 ? 9.992 13.367 -2.768 1 97.12 50 HIS B N 1
ATOM 991 C CA . HIS B 1 50 ? 10.859 12.188 -2.771 1 97.12 50 HIS B CA 1
ATOM 992 C C . HIS B 1 50 ? 10.07 10.93 -3.092 1 97.12 50 HIS B C 1
ATOM 994 O O . HIS B 1 50 ? 10.539 10.07 -3.84 1 97.12 50 HIS B O 1
ATOM 1000 N N . PHE B 1 51 ? 8.875 10.82 -2.561 1 97.75 51 PHE B N 1
ATOM 1001 C CA . PHE B 1 51 ? 8.039 9.648 -2.799 1 97.75 51 PHE B CA 1
ATOM 1002 C C . PHE B 1 51 ? 7.73 9.492 -4.285 1 97.75 51 PHE B C 1
ATOM 1004 O O . PHE B 1 51 ? 7.949 8.422 -4.863 1 97.75 51 PHE B O 1
ATOM 1011 N N . GLU B 1 52 ? 7.262 10.602 -4.848 1 97.12 52 GLU B N 1
ATOM 1012 C CA . GLU B 1 52 ? 6.91 10.57 -6.266 1 97.12 52 GLU B CA 1
ATOM 1013 C C . GLU B 1 52 ? 8.133 10.273 -7.129 1 97.12 52 GLU B C 1
ATOM 1015 O O . GLU B 1 52 ? 8.047 9.516 -8.102 1 97.12 52 GLU B O 1
ATOM 1020 N N . SER B 1 53 ? 9.25 10.844 -6.789 1 97.75 53 SER B N 1
ATOM 1021 C CA . SER B 1 53 ? 10.492 10.633 -7.523 1 97.75 53 SER B CA 1
ATOM 1022 C C . SER B 1 53 ? 10.914 9.164 -7.473 1 97.75 53 SER B C 1
ATOM 1024 O O . SER B 1 53 ? 11.281 8.586 -8.5 1 97.75 53 SER B O 1
ATOM 1026 N N . ILE B 1 54 ? 10.797 8.562 -6.289 1 98.31 54 ILE B N 1
ATOM 1027 C CA . ILE B 1 54 ? 11.203 7.176 -6.078 1 98.31 54 ILE B CA 1
ATOM 1028 C C . ILE B 1 54 ? 10.266 6.242 -6.844 1 98.31 54 ILE B C 1
ATOM 1030 O O . ILE B 1 54 ? 10.719 5.344 -7.555 1 98.31 54 ILE B O 1
ATOM 1034 N N . MET B 1 55 ? 8.969 6.496 -6.777 1 98.12 55 MET B N 1
ATOM 1035 C CA . MET B 1 55 ? 8.008 5.66 -7.488 1 98.12 55 MET B CA 1
ATOM 1036 C C . MET B 1 55 ? 8.227 5.742 -9 1 98.12 55 MET B C 1
ATOM 1038 O O . MET B 1 55 ? 8.172 4.727 -9.695 1 98.12 55 MET B O 1
ATOM 1042 N N . THR B 1 56 ? 8.523 6.961 -9.469 1 98.19 56 THR B N 1
ATOM 1043 C CA . THR B 1 56 ? 8.781 7.168 -10.891 1 98.19 56 THR B CA 1
ATOM 1044 C C . THR B 1 56 ? 10.055 6.441 -11.32 1 98.19 56 THR B C 1
ATOM 1046 O O . THR B 1 56 ? 10.086 5.809 -12.375 1 98.19 56 THR B O 1
ATOM 1049 N N . ALA B 1 57 ? 11.039 6.461 -10.5 1 98.38 57 ALA B N 1
ATOM 1050 C CA . ALA B 1 57 ? 12.305 5.801 -10.805 1 98.38 57 ALA B CA 1
ATOM 1051 C C . ALA B 1 57 ? 12.133 4.285 -10.844 1 98.38 57 ALA B C 1
ATOM 1053 O O . ALA B 1 57 ? 12.672 3.615 -11.734 1 98.38 57 ALA B O 1
ATOM 1054 N N . ILE B 1 58 ? 11.383 3.768 -9.891 1 98.31 58 ILE B N 1
ATOM 1055 C CA . ILE B 1 58 ? 11.141 2.33 -9.859 1 98.31 58 ILE B CA 1
ATOM 1056 C C . ILE B 1 58 ? 10.438 1.896 -11.141 1 98.31 58 ILE B C 1
ATOM 1058 O O . ILE B 1 58 ? 10.82 0.902 -11.766 1 98.31 58 ILE B O 1
ATOM 1062 N N . LYS B 1 59 ? 9.508 2.688 -11.523 1 98 59 LYS B N 1
ATOM 1063 C CA . LYS B 1 59 ? 8.758 2.393 -12.742 1 98 59 LYS B CA 1
ATOM 1064 C C . LYS B 1 59 ? 9.656 2.432 -13.969 1 98 59 LYS B C 1
ATOM 1066 O O . LYS B 1 59 ? 9.57 1.56 -14.836 1 98 59 LYS B O 1
ATOM 1071 N N . LYS B 1 60 ? 10.562 3.338 -14.031 1 98.19 60 LYS B N 1
ATOM 1072 C CA . LYS B 1 60 ? 11.406 3.576 -15.203 1 98.19 60 LYS B CA 1
ATOM 1073 C C . LYS B 1 60 ? 12.547 2.568 -15.266 1 98.19 60 LYS B C 1
ATOM 1075 O O . LYS B 1 60 ? 12.891 2.082 -16.344 1 98.19 60 LYS B O 1
ATOM 1080 N N . LEU B 1 61 ? 13.094 2.281 -14.141 1 97.62 61 LEU B N 1
ATOM 1081 C CA . LEU B 1 61 ? 14.305 1.474 -14.094 1 97.62 61 LEU B CA 1
ATOM 1082 C C . LEU B 1 61 ? 13.969 -0.014 -14.133 1 97.62 61 LEU B C 1
ATOM 1084 O O . LEU B 1 61 ? 14.75 -0.817 -14.648 1 97.62 61 LEU B O 1
ATOM 1088 N N . GLY B 1 62 ? 12.875 -0.396 -13.547 1 97.25 62 GLY B N 1
ATOM 1089 C CA . GLY B 1 62 ? 12.523 -1.798 -13.375 1 97.25 62 GLY B CA 1
ATOM 1090 C C . GLY B 1 62 ? 13.086 -2.4 -12.102 1 97.25 62 GLY B C 1
ATOM 1091 O O . GLY B 1 62 ? 14.062 -1.897 -11.547 1 97.25 62 GLY B O 1
ATOM 1092 N N . ILE B 1 63 ? 12.562 -3.527 -11.68 1 97.69 63 ILE B N 1
ATOM 1093 C CA . ILE B 1 63 ? 12.781 -4.137 -10.367 1 97.69 63 ILE B CA 1
ATOM 1094 C C . ILE B 1 63 ? 14.234 -4.598 -10.25 1 97.69 63 ILE B C 1
ATOM 1096 O O . ILE B 1 63 ? 14.891 -4.355 -9.234 1 97.69 63 ILE B O 1
ATOM 1100 N N . GLU B 1 64 ? 14.688 -5.23 -11.273 1 96.44 64 GLU B N 1
ATOM 1101 C CA . GLU B 1 64 ? 16.031 -5.785 -11.211 1 96.44 64 GLU B CA 1
ATOM 1102 C C . GLU B 1 64 ? 17.078 -4.688 -11.07 1 96.44 64 GLU B C 1
ATOM 1104 O O . GLU B 1 64 ? 17.984 -4.785 -10.234 1 96.44 64 GLU B O 1
ATOM 1109 N N . GLU B 1 65 ? 16.922 -3.613 -11.82 1 97.38 65 GLU B N 1
ATOM 1110 C CA . GLU B 1 65 ? 17.859 -2.498 -11.758 1 97.38 65 GLU B CA 1
ATOM 1111 C C . GLU B 1 65 ? 17.75 -1.758 -10.43 1 97.38 65 GLU B C 1
ATOM 1113 O O . GLU B 1 65 ? 18.766 -1.352 -9.852 1 97.38 65 GLU B O 1
ATOM 1118 N N . VAL B 1 66 ? 16.531 -1.608 -9.891 1 98.19 66 VAL B N 1
ATOM 1119 C CA . VAL B 1 66 ? 16.312 -0.978 -8.594 1 98.19 66 VAL B CA 1
ATOM 1120 C C . VAL B 1 66 ? 17 -1.787 -7.5 1 98.19 66 VAL B C 1
ATOM 1122 O O . VAL B 1 66 ? 17.734 -1.232 -6.676 1 98.19 66 VAL B O 1
ATOM 1125 N N . ASP B 1 67 ? 16.812 -3.064 -7.512 1 97.44 67 ASP B N 1
ATOM 1126 C CA . ASP B 1 67 ? 17.438 -3.932 -6.523 1 97.44 67 ASP B CA 1
ATOM 1127 C C . ASP B 1 67 ? 18.969 -3.824 -6.59 1 97.44 67 ASP B C 1
ATOM 1129 O O . ASP B 1 67 ? 19.625 -3.674 -5.559 1 97.44 67 ASP B O 1
ATOM 1133 N N . LYS B 1 68 ? 19.469 -3.807 -7.797 1 97.25 68 LYS B N 1
ATOM 1134 C CA . LYS B 1 68 ? 20.906 -3.705 -8.016 1 97.25 68 LYS B CA 1
ATOM 1135 C C . LYS B 1 68 ? 21.453 -2.395 -7.457 1 97.25 68 LYS B C 1
ATOM 1137 O O . LYS B 1 68 ? 22.469 -2.387 -6.75 1 97.25 68 LYS B O 1
ATOM 1142 N N . ARG B 1 69 ? 20.75 -1.276 -7.668 1 97.88 69 ARG B N 1
ATOM 1143 C CA . ARG B 1 69 ? 21.203 0.045 -7.246 1 97.88 69 ARG B CA 1
ATOM 1144 C C . ARG B 1 69 ? 21.109 0.204 -5.734 1 97.88 69 ARG B C 1
ATOM 1146 O O . ARG B 1 69 ? 21.922 0.894 -5.121 1 97.88 69 ARG B O 1
ATOM 1153 N N . LEU B 1 70 ? 20.203 -0.405 -5.168 1 97.75 70 LEU B N 1
ATOM 1154 C CA . LEU B 1 70 ? 19.969 -0.186 -3.744 1 97.75 70 LEU B CA 1
ATOM 1155 C C . LEU B 1 70 ? 20.766 -1.164 -2.9 1 97.75 70 LEU B C 1
ATOM 1157 O O . LEU B 1 70 ? 21.047 -0.904 -1.725 1 97.75 70 LEU B O 1
ATOM 1161 N N . THR B 1 71 ? 21.172 -2.273 -3.518 1 94.62 71 THR B N 1
ATOM 1162 C CA . THR B 1 71 ? 21.875 -3.281 -2.725 1 94.62 71 THR B CA 1
ATOM 1163 C C . THR B 1 71 ? 23.344 -3.342 -3.1 1 94.62 71 THR B C 1
ATOM 1165 O O . THR B 1 71 ? 24.094 -4.18 -2.582 1 94.62 71 THR B O 1
ATOM 1168 N N . ALA B 1 72 ? 23.75 -2.453 -4.035 1 85.19 72 ALA B N 1
ATOM 1169 C CA . ALA B 1 72 ? 25.156 -2.371 -4.406 1 85.19 72 ALA B CA 1
ATOM 1170 C C . ALA B 1 72 ? 26.016 -1.993 -3.203 1 85.19 72 ALA B C 1
ATOM 1172 O O . ALA B 1 72 ? 25.547 -1.333 -2.277 1 85.19 72 ALA B O 1
#

Secondary structure (DSSP, 8-state):
-PPPHHHHHHHHHHHHHHHHHHHHHHHHHHHHHHHHHHHHHTGGGS-HHHHHHHHHHHHHH-HHHHHHHHH-/-PPPHHHHHHHHHHHHHHHHHHHHHHHHHHHHHHHHHHHHHTGGGS-HHHHHHHHHHHHHH-HHHHHHHHH-

Organism: NCBI:txid2759526

Sequence (144 aa):
MALSIEQERQQLEAEEQRLADRRKKLLERERAERLKLVEQSGLFKADGAHFESIMTAIKKLGIEEVDKRLTAMALSIEQERQQLEAEEQRLADRRKKLLERERAERLKLVEQSGLFKADGAHFESIMTAIKKLGIEEVDKRLTA